Protein AF-A0A4U6TZE3-F1 (afdb_monomer)

InterPro domains:
  IPR005135 Endonuclease/exonuclease/phosphatase [PF03372] (10-87)
  IPR036691 Endonuclease/exonuclease/phosphatase superfamily [G3DSA:3.60.10.10] (1-141)
  IPR036691 Endonuclease/exonuclease/phosphatase superfamily [SSF56219] (8-84)

Foldseek 3Di:
DPFPKAKEKAFEQLEPPDLVSLQVQQVVLVVSVGQKYKYKQHQAQDDDLVSCCSRNNDQFDEKDKAGDDDPHMIIIMTGGPDQWYWAWDDDDPFKTKTFIDGDDDPDDDDDDDDDDDDDDDFDDDPGMTIDMDTPPPPDPDRIDIDGPCPPVPDDD

Mean predicted aligned error: 11.98 Å

Structure (mmCIF, N/CA/C/O backbone):
data_AF-A0A4U6TZE3-F1
#
_entry.id   AF-A0A4U6TZE3-F1
#
loop_
_atom_site.group_PDB
_atom_site.id
_atom_site.type_symbol
_atom_site.label_atom_id
_atom_site.label_alt_id
_atom_site.label_comp_id
_atom_site.label_asym_id
_atom_site.label_entity_id
_atom_site.label_seq_id
_atom_site.pdbx_PDB_ins_code
_atom_site.Cartn_x
_atom_site.Cartn_y
_atom_site.Cartn_z
_atom_site.occupancy
_atom_site.B_iso_or_equiv
_atom_site.auth_seq_id
_atom_site.auth_comp_id
_atom_site.auth_asym_id
_atom_site.auth_atom_id
_atom_site.pdbx_PDB_model_num
ATOM 1 N N . MET A 1 1 ? -13.923 -5.628 27.181 1.00 39.31 1 MET A N 1
ATOM 2 C CA . MET A 1 1 ? -13.102 -4.796 26.279 1.00 39.31 1 MET A CA 1
ATOM 3 C C . MET A 1 1 ? -13.012 -5.527 24.955 1.00 39.31 1 MET A C 1
ATOM 5 O O . MET A 1 1 ? -12.665 -6.702 24.981 1.00 39.31 1 MET A O 1
ATOM 9 N N . ASP A 1 2 ? -13.351 -4.891 23.835 1.00 44.25 2 ASP A N 1
ATOM 10 C CA . ASP A 1 2 ? -13.139 -5.516 22.529 1.00 44.25 2 ASP A CA 1
ATOM 11 C C . ASP A 1 2 ? -11.635 -5.599 22.273 1.00 44.25 2 ASP A C 1
ATOM 13 O O . ASP A 1 2 ? -10.946 -4.586 22.140 1.00 44.25 2 ASP A O 1
ATOM 17 N N . GLN A 1 3 ? -11.111 -6.822 22.270 1.00 52.03 3 GLN A N 1
ATOM 18 C CA . GLN A 1 3 ? -9.744 -7.115 21.869 1.00 52.03 3 GLN A CA 1
ATOM 19 C C . GLN A 1 3 ? -9.555 -6.594 20.438 1.00 52.03 3 GLN A C 1
ATOM 21 O O . GLN A 1 3 ? -10.005 -7.231 19.484 1.00 52.03 3 GLN A O 1
ATOM 26 N N . GLN A 1 4 ? -8.895 -5.443 20.270 1.00 61.38 4 GLN A N 1
ATOM 27 C CA . GLN A 1 4 ? -8.516 -4.987 18.937 1.00 61.38 4 GLN A CA 1
ATOM 28 C C . GLN A 1 4 ? -7.469 -5.937 18.386 1.00 61.38 4 GLN A C 1
ATOM 30 O O . GLN A 1 4 ? -6.310 -5.966 18.801 1.00 61.38 4 GLN A O 1
ATOM 35 N N . ASN A 1 5 ? -7.935 -6.762 17.467 1.00 77.25 5 ASN A N 1
ATOM 36 C CA . ASN A 1 5 ? -7.121 -7.712 16.775 1.00 77.25 5 ASN A CA 1
ATOM 37 C C . ASN A 1 5 ? -6.741 -7.145 15.406 1.00 77.25 5 ASN A C 1
ATOM 39 O O . ASN A 1 5 ? -7.624 -6.850 14.599 1.00 77.25 5 ASN A O 1
ATOM 43 N N . TYR A 1 6 ? -5.444 -7.101 15.111 1.00 84.88 6 TYR A N 1
ATOM 44 C CA . TYR A 1 6 ? -4.976 -6.741 13.778 1.00 84.88 6 TYR A CA 1
ATOM 45 C C . TYR A 1 6 ? -4.995 -7.950 12.852 1.00 84.88 6 TYR A C 1
ATOM 47 O O . TYR A 1 6 ? -4.405 -8.988 13.159 1.00 84.88 6 TYR A O 1
ATOM 55 N N . ASP A 1 7 ? -5.655 -7.788 11.709 1.00 90.12 7 ASP A N 1
ATOM 56 C CA . ASP A 1 7 ? -5.618 -8.729 10.600 1.00 90.12 7 ASP A CA 1
ATOM 57 C C . ASP A 1 7 ? -4.612 -8.203 9.572 1.00 90.12 7 ASP A C 1
ATOM 59 O O . ASP A 1 7 ? -4.839 -7.198 8.889 1.00 90.12 7 ASP A O 1
ATOM 63 N N . ILE A 1 8 ? -3.457 -8.864 9.516 1.00 91.00 8 ILE A N 1
ATOM 64 C CA . ILE A 1 8 ? -2.318 -8.438 8.707 1.00 91.00 8 ILE A CA 1
ATOM 65 C C . ILE A 1 8 ? -2.291 -9.252 7.426 1.00 91.00 8 ILE A C 1
ATOM 67 O O . ILE A 1 8 ? -2.246 -10.481 7.465 1.00 91.00 8 ILE A O 1
ATOM 71 N N . LEU A 1 9 ? -2.271 -8.554 6.296 1.00 93.69 9 LEU A N 1
ATOM 72 C CA . LEU A 1 9 ? -2.102 -9.130 4.971 1.00 93.69 9 LEU A CA 1
ATOM 73 C C . LEU A 1 9 ? -0.681 -8.867 4.475 1.00 93.69 9 LEU A C 1
ATOM 75 O O . LEU A 1 9 ? -0.324 -7.719 4.222 1.00 93.69 9 LEU A O 1
ATOM 79 N N . VAL A 1 10 ? 0.111 -9.922 4.277 1.00 92.44 10 VAL A N 1
ATOM 80 C CA . VAL A 1 10 ? 1.426 -9.826 3.628 1.00 92.44 10 VAL A CA 1
ATOM 81 C C . VAL A 1 10 ? 1.366 -10.477 2.252 1.00 92.44 10 VAL A C 1
ATOM 83 O O . VAL A 1 10 ? 1.037 -11.658 2.136 1.00 92.44 10 VAL A O 1
ATOM 86 N N . TRP A 1 11 ? 1.710 -9.715 1.212 1.00 90.81 11 TRP A N 1
ATOM 87 C CA . TRP A 1 11 ? 1.628 -10.163 -0.176 1.00 90.81 11 TRP A CA 1
ATOM 88 C C . TRP A 1 11 ? 2.849 -9.721 -0.996 1.00 90.81 11 TRP A C 1
ATOM 90 O O . TRP A 1 11 ? 3.181 -8.541 -1.060 1.00 90.81 11 TRP A O 1
ATOM 100 N N . ASN A 1 12 ? 3.473 -10.639 -1.741 1.00 91.06 12 ASN A N 1
ATOM 101 C CA . ASN A 1 12 ? 4.437 -10.292 -2.798 1.00 91.06 12 ASN A CA 1
ATOM 102 C C . ASN A 1 12 ? 3.784 -10.270 -4.196 1.00 91.06 12 ASN A C 1
ATOM 104 O O . ASN A 1 12 ? 3.401 -11.305 -4.737 1.00 91.06 12 ASN A O 1
ATOM 108 N N . THR A 1 13 ? 3.576 -9.074 -4.756 1.00 83.75 13 THR A N 1
ATOM 109 C CA . THR A 1 13 ? 2.724 -8.882 -5.953 1.00 83.75 13 THR A CA 1
ATOM 110 C C . THR A 1 13 ? 3.466 -9.091 -7.271 1.00 83.75 13 THR A C 1
ATOM 112 O O . THR A 1 13 ? 2.830 -9.197 -8.321 1.00 83.75 13 THR A O 1
ATOM 115 N N . ARG A 1 14 ? 4.807 -9.144 -7.237 1.00 79.62 14 ARG A N 1
ATOM 116 C CA . ARG A 1 14 ? 5.687 -9.238 -8.417 1.00 79.62 14 ARG A CA 1
ATOM 117 C C . ARG A 1 14 ? 5.212 -8.346 -9.583 1.00 79.62 14 ARG A C 1
ATOM 119 O O . ARG A 1 14 ? 5.017 -8.842 -10.698 1.00 79.62 14 ARG A O 1
ATOM 126 N N . ARG A 1 15 ? 5.083 -7.030 -9.327 1.00 79.50 15 ARG A N 1
ATOM 127 C CA . ARG A 1 15 ? 4.594 -5.902 -10.173 1.00 79.50 15 ARG A CA 1
ATOM 128 C C . ARG A 1 15 ? 3.129 -5.503 -9.932 1.00 79.50 15 ARG A C 1
ATOM 130 O O . ARG A 1 15 ? 2.218 -6.229 -10.319 1.00 79.50 15 ARG A O 1
ATOM 137 N N . LEU A 1 16 ? 2.921 -4.273 -9.455 1.00 84.94 16 LEU A N 1
ATOM 138 C CA . LEU A 1 16 ? 1.623 -3.597 -9.274 1.00 84.94 16 LEU A CA 1
ATOM 139 C C . LEU A 1 16 ? 1.312 -2.528 -10.338 1.00 84.94 16 LEU A C 1
ATOM 141 O O . LEU A 1 16 ? 0.333 -1.796 -10.219 1.00 84.94 16 LEU A O 1
ATOM 145 N N . ASN A 1 17 ? 2.132 -2.414 -11.387 1.00 83.44 17 ASN A N 1
ATOM 146 C CA . ASN A 1 17 ? 1.959 -1.354 -12.386 1.00 83.44 17 ASN A CA 1
ATOM 147 C C . ASN A 1 17 ? 0.734 -1.563 -13.306 1.00 83.44 17 ASN A C 1
ATOM 149 O O . ASN A 1 17 ? 0.251 -0.621 -13.925 1.00 83.44 17 ASN A O 1
ATOM 153 N N . ALA A 1 18 ? 0.213 -2.790 -13.397 1.00 85.44 18 ALA A N 1
ATOM 154 C CA . ALA A 1 18 ? -0.964 -3.101 -14.206 1.00 85.44 18 ALA A CA 1
ATOM 155 C C . ALA A 1 18 ? -2.259 -2.879 -13.413 1.00 85.44 18 ALA A C 1
ATOM 157 O O . ALA A 1 18 ? -2.406 -3.416 -12.314 1.00 85.44 18 ALA A O 1
ATOM 158 N N . ARG A 1 19 ? -3.224 -2.160 -14.004 1.00 87.25 19 ARG A N 1
ATOM 159 C CA . ARG A 1 19 ? -4.513 -1.839 -13.369 1.00 87.25 19 ARG A CA 1
ATOM 160 C C . ARG A 1 19 ? -5.254 -3.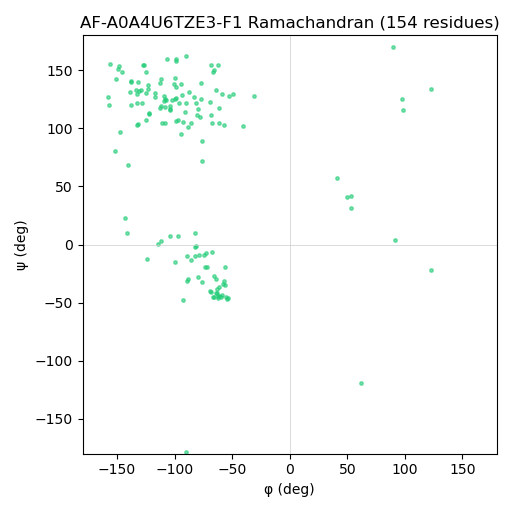075 -12.850 1.00 87.25 19 ARG A C 1
ATOM 162 O O . ARG A 1 19 ? -5.634 -3.097 -11.689 1.00 87.25 19 ARG A O 1
ATOM 169 N N . CYS A 1 20 ? -5.333 -4.141 -13.646 1.00 88.19 20 CYS A N 1
ATOM 170 C CA . CYS A 1 20 ? -5.989 -5.390 -13.246 1.00 88.19 20 CYS A CA 1
ATOM 171 C C . CYS A 1 20 ? -5.405 -6.014 -11.965 1.00 88.19 20 CYS A C 1
ATOM 173 O O . CYS A 1 20 ? -6.126 -6.633 -11.189 1.00 88.19 20 CYS A O 1
ATOM 175 N N . ARG A 1 21 ? -4.101 -5.835 -11.710 1.00 87.50 21 ARG A N 1
ATOM 176 C CA . ARG A 1 21 ? -3.452 -6.318 -10.483 1.00 87.50 21 ARG A CA 1
ATOM 177 C C . ARG A 1 21 ? -3.769 -5.436 -9.285 1.00 87.50 21 ARG A C 1
ATOM 179 O O . ARG A 1 21 ? -3.857 -5.948 -8.177 1.00 87.50 21 ARG A O 1
ATOM 186 N N . ARG A 1 22 ? -3.944 -4.132 -9.510 1.00 92.00 22 ARG A N 1
ATOM 187 C CA . ARG A 1 22 ? -4.409 -3.190 -8.485 1.00 92.00 22 ARG A CA 1
ATOM 188 C C . ARG A 1 22 ? -5.840 -3.508 -8.071 1.00 92.00 22 ARG A C 1
ATOM 190 O O . ARG A 1 22 ? -6.098 -3.616 -6.880 1.00 92.00 22 ARG A O 1
ATOM 197 N N . ASP A 1 23 ? -6.715 -3.763 -9.043 1.00 90.94 23 ASP A N 1
ATOM 198 C CA . ASP A 1 23 ? -8.105 -4.148 -8.785 1.00 90.94 23 ASP A CA 1
ATOM 199 C C . ASP A 1 23 ? -8.177 -5.485 -8.023 1.00 90.94 23 ASP A C 1
ATOM 201 O O . ASP A 1 23 ? -8.883 -5.589 -7.022 1.00 90.94 23 ASP A O 1
ATOM 205 N N . ASN A 1 24 ? -7.381 -6.484 -8.428 1.00 90.44 24 ASN A N 1
ATOM 206 C CA . ASN A 1 24 ? -7.307 -7.767 -7.724 1.00 90.44 24 ASN A CA 1
ATOM 207 C C . ASN A 1 24 ? -6.767 -7.625 -6.292 1.00 90.44 24 ASN A C 1
ATOM 209 O O . ASN A 1 24 ? -7.302 -8.239 -5.372 1.00 90.44 24 ASN A O 1
ATOM 213 N N . LEU A 1 25 ? -5.737 -6.796 -6.085 1.00 91.06 25 LEU A N 1
ATOM 214 C CA . LEU A 1 25 ? -5.220 -6.526 -4.746 1.00 91.06 25 LEU A CA 1
ATOM 215 C C . LEU A 1 25 ? -6.287 -5.861 -3.867 1.00 91.06 25 LEU A C 1
ATOM 217 O O . LEU A 1 25 ? -6.503 -6.306 -2.742 1.00 91.06 25 LEU A O 1
ATOM 221 N N . CYS A 1 26 ? -6.978 -4.848 -4.390 1.00 93.25 26 CYS A N 1
ATOM 222 C CA . CYS A 1 26 ? -8.055 -4.157 -3.686 1.00 93.25 26 CYS A CA 1
ATOM 223 C C . CYS A 1 26 ? -9.176 -5.131 -3.299 1.00 93.25 26 CYS A C 1
ATOM 225 O O . CYS A 1 26 ? -9.647 -5.141 -2.160 1.00 93.25 26 CYS A O 1
ATOM 227 N N . GLU A 1 27 ? -9.563 -6.020 -4.214 1.00 93.06 27 GLU A N 1
ATOM 228 C CA . GLU A 1 27 ? -10.547 -7.062 -3.945 1.00 93.06 27 GLU A CA 1
ATOM 229 C C . GLU A 1 27 ? -10.103 -8.003 -2.816 1.00 93.06 27 GLU A C 1
ATOM 231 O O . GLU A 1 27 ? -10.894 -8.282 -1.913 1.00 93.06 27 GLU A O 1
ATOM 236 N N . VAL A 1 28 ? -8.849 -8.466 -2.809 1.00 91.62 28 VAL A N 1
ATOM 237 C CA . VAL A 1 28 ? -8.378 -9.359 -1.740 1.00 91.62 28 VAL A CA 1
ATOM 238 C C . VAL A 1 28 ? -8.257 -8.637 -0.401 1.00 91.62 28 VAL A C 1
ATOM 240 O O . VAL A 1 28 ? -8.676 -9.189 0.613 1.00 91.62 28 VAL A O 1
ATOM 243 N N . VAL A 1 29 ? -7.769 -7.396 -0.378 1.00 92.12 29 VAL A N 1
ATOM 244 C CA . VAL A 1 29 ? -7.718 -6.572 0.843 1.00 92.12 29 VAL A CA 1
ATOM 245 C C . VAL A 1 29 ? -9.110 -6.446 1.469 1.00 92.12 29 VAL A C 1
ATOM 247 O O . VAL A 1 29 ? -9.263 -6.661 2.674 1.00 92.12 29 VAL A O 1
ATOM 250 N N . ASN A 1 30 ? -10.127 -6.178 0.644 1.00 91.50 30 ASN A N 1
ATOM 251 C CA . ASN A 1 30 ? -11.517 -6.084 1.083 1.00 91.50 30 ASN A CA 1
ATOM 252 C C . ASN A 1 30 ? -12.067 -7.434 1.566 1.00 91.50 30 ASN A C 1
ATOM 254 O O . ASN A 1 30 ? -12.675 -7.499 2.632 1.00 91.50 30 ASN A O 1
ATOM 258 N N . ARG A 1 31 ? -11.820 -8.524 0.828 1.00 91.06 31 ARG A N 1
ATOM 259 C CA . ARG A 1 31 ? -12.269 -9.877 1.204 1.00 91.06 31 ARG A CA 1
ATOM 260 C C . ARG A 1 31 ? -11.634 -10.370 2.507 1.00 91.06 31 A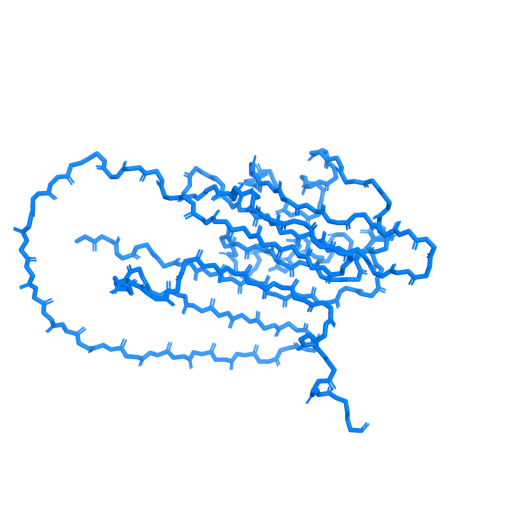RG A C 1
ATOM 262 O O . ARG A 1 31 ? -12.307 -11.023 3.298 1.00 91.06 31 ARG A O 1
ATOM 269 N N . CYS A 1 32 ? -10.360 -10.059 2.739 1.00 88.56 32 CYS A N 1
ATOM 270 C CA . CYS A 1 32 ? -9.634 -10.427 3.955 1.00 88.56 32 CYS A CA 1
ATOM 271 C C . CYS A 1 32 ? -9.945 -9.516 5.151 1.00 88.56 32 CYS A C 1
ATOM 273 O O . CYS A 1 32 ? -9.504 -9.830 6.256 1.00 88.56 32 CYS A O 1
ATOM 275 N N . ASN A 1 33 ? -10.661 -8.402 4.941 1.00 90.00 33 ASN A N 1
ATOM 276 C CA . ASN A 1 33 ? -10.891 -7.355 5.938 1.00 90.00 33 ASN A CA 1
ATOM 277 C C . ASN A 1 33 ? -9.587 -6.891 6.624 1.00 90.00 33 ASN A C 1
ATOM 279 O O . ASN A 1 33 ? -9.535 -6.694 7.839 1.00 90.00 33 ASN A O 1
ATOM 283 N N . ALA A 1 34 ? -8.509 -6.752 5.846 1.00 91.19 34 ALA A N 1
ATOM 284 C CA . ALA A 1 34 ? -7.190 -6.458 6.395 1.00 91.19 34 ALA A CA 1
ATOM 285 C C . ALA A 1 34 ? -7.164 -5.081 7.085 1.00 91.19 34 ALA A C 1
ATOM 287 O O . ALA A 1 34 ? -7.634 -4.075 6.547 1.00 91.19 34 ALA A O 1
ATOM 288 N N . THR A 1 35 ? -6.598 -5.025 8.290 1.00 92.94 35 THR A N 1
ATOM 289 C CA . THR A 1 35 ? -6.347 -3.774 9.027 1.00 92.94 35 THR A CA 1
ATOM 290 C C . THR A 1 35 ? -4.977 -3.205 8.683 1.00 92.94 35 THR A C 1
ATOM 292 O O . THR A 1 35 ? -4.786 -1.993 8.693 1.00 92.94 35 THR A O 1
ATOM 295 N N . ILE A 1 36 ? -4.019 -4.081 8.378 1.00 93.50 36 ILE A N 1
ATOM 296 C CA . ILE A 1 36 ? -2.646 -3.725 8.024 1.00 93.50 36 ILE A CA 1
ATOM 297 C C . ILE A 1 36 ? -2.279 -4.506 6.770 1.00 93.50 36 ILE A C 1
ATOM 299 O O . ILE A 1 36 ? -2.472 -5.719 6.710 1.00 93.50 36 ILE A O 1
ATOM 303 N N . VAL A 1 37 ? -1.758 -3.814 5.763 1.00 95.38 37 VAL A N 1
ATOM 304 C CA . VAL A 1 37 ? -1.391 -4.414 4.481 1.00 95.38 37 VAL A CA 1
ATOM 305 C C . VAL A 1 37 ? 0.072 -4.147 4.184 1.00 95.38 37 VAL A C 1
ATOM 307 O O . VAL A 1 37 ? 0.553 -3.025 4.299 1.00 95.38 37 VAL A O 1
ATOM 310 N N . CYS A 1 38 ? 0.761 -5.196 3.761 1.00 95.12 38 CYS A N 1
ATOM 311 C CA . CYS A 1 38 ? 2.195 -5.251 3.573 1.00 95.12 38 CYS A CA 1
ATOM 312 C C . CYS A 1 38 ? 2.490 -5.846 2.198 1.00 95.12 38 CYS A C 1
ATOM 314 O O . CYS A 1 38 ? 2.381 -7.055 2.000 1.00 95.12 38 CYS A O 1
ATOM 316 N N . ILE A 1 39 ? 2.861 -5.004 1.238 1.00 94.06 39 ILE A N 1
ATOM 317 C CA . ILE A 1 39 ? 3.104 -5.410 -0.142 1.00 94.06 39 ILE A CA 1
ATOM 318 C C . ILE A 1 39 ? 4.585 -5.348 -0.490 1.00 94.06 39 ILE A C 1
ATOM 320 O O . ILE A 1 39 ? 5.226 -4.308 -0.355 1.00 94.06 39 ILE A O 1
ATOM 324 N N . GLN A 1 40 ? 5.108 -6.450 -1.017 1.00 91.56 40 GLN A N 1
ATOM 325 C CA . GLN A 1 40 ? 6.454 -6.539 -1.574 1.00 91.56 40 GLN A CA 1
ATOM 326 C C . GLN A 1 40 ? 6.447 -6.610 -3.103 1.00 91.56 40 GLN A C 1
ATOM 328 O O . GLN A 1 40 ? 5.449 -6.991 -3.727 1.00 91.56 40 GLN A O 1
ATOM 333 N N . GLU A 1 41 ? 7.599 -6.277 -3.694 1.00 89.75 41 GLU A N 1
ATOM 334 C CA . GLU A 1 41 ? 7.833 -6.255 -5.142 1.00 89.75 41 GLU A CA 1
ATOM 335 C C . GLU A 1 41 ? 6.793 -5.407 -5.888 1.00 89.75 41 GLU A C 1
ATOM 337 O O . GLU A 1 41 ? 6.318 -5.778 -6.966 1.00 89.75 41 GLU A O 1
ATOM 342 N N . THR A 1 42 ? 6.446 -4.242 -5.324 1.00 91.31 42 THR A N 1
ATOM 343 C CA . THR A 1 42 ? 5.449 -3.336 -5.921 1.00 91.31 42 THR A CA 1
ATOM 344 C C . THR A 1 42 ? 5.848 -2.915 -7.339 1.00 91.31 42 THR A C 1
ATOM 346 O O . THR A 1 42 ? 4.990 -2.769 -8.209 1.00 91.31 42 THR A O 1
ATOM 349 N N . LYS A 1 43 ? 7.157 -2.767 -7.601 1.00 88.81 43 LYS A N 1
ATOM 350 C CA . LYS A 1 43 ? 7.721 -2.204 -8.844 1.00 88.81 43 LYS A CA 1
ATOM 351 C C . LYS A 1 43 ? 7.132 -0.824 -9.176 1.00 88.81 43 LYS A C 1
ATOM 353 O O . LYS A 1 43 ? 6.989 -0.468 -10.340 1.00 88.81 43 LYS A O 1
ATOM 358 N N . LEU A 1 44 ? 6.776 -0.070 -8.135 1.00 90.62 44 LEU A N 1
ATOM 359 C CA . LEU A 1 44 ? 6.294 1.304 -8.217 1.00 90.62 44 LEU A CA 1
ATOM 360 C C . LEU A 1 44 ? 7.396 2.237 -7.710 1.00 90.62 44 LEU A C 1
ATOM 362 O O . LEU A 1 44 ? 7.886 2.068 -6.592 1.00 90.62 44 LEU A O 1
ATOM 366 N N . SER A 1 45 ? 7.799 3.203 -8.534 1.00 92.06 45 SER A N 1
ATOM 367 C CA . SER A 1 45 ? 8.796 4.221 -8.171 1.00 92.06 45 SER A CA 1
ATOM 368 C C . SER A 1 45 ? 8.200 5.345 -7.324 1.00 92.06 45 SER A C 1
ATOM 370 O O . SER A 1 45 ? 8.900 5.940 -6.510 1.00 92.06 45 SER A O 1
ATOM 372 N N . VAL A 1 46 ? 6.903 5.615 -7.481 1.00 92.38 46 VAL A N 1
ATOM 373 C CA . VAL A 1 46 ? 6.164 6.631 -6.728 1.00 92.38 46 VAL A CA 1
ATOM 374 C C . VAL A 1 46 ? 4.852 6.025 -6.250 1.00 92.38 46 VAL A C 1
ATOM 376 O O . VAL A 1 46 ? 4.138 5.388 -7.026 1.00 92.38 46 VAL A O 1
ATOM 379 N N . ILE A 1 47 ? 4.533 6.228 -4.972 1.00 94.44 47 ILE A N 1
ATOM 380 C CA . ILE A 1 47 ? 3.257 5.828 -4.378 1.00 94.44 47 ILE A CA 1
ATOM 381 C C . ILE A 1 47 ? 2.595 7.076 -3.801 1.00 94.44 47 ILE A C 1
ATOM 383 O O . ILE A 1 47 ? 3.099 7.675 -2.852 1.00 94.44 47 ILE A O 1
ATOM 387 N N . SER A 1 48 ? 1.481 7.482 -4.409 1.00 94.94 48 SER A N 1
ATOM 388 C CA . SER A 1 48 ? 0.674 8.624 -3.975 1.00 94.94 48 SER A CA 1
ATOM 389 C C . SER A 1 48 ? -0.530 8.165 -3.144 1.00 94.94 48 SER A C 1
ATOM 391 O O . SER A 1 48 ? -0.969 7.023 -3.296 1.00 94.94 48 SER A O 1
ATOM 393 N N . PRO A 1 49 ? -1.138 9.043 -2.326 1.00 94.56 49 PRO A N 1
ATOM 394 C CA . PRO A 1 49 ? -2.381 8.723 -1.620 1.00 94.56 49 PRO A CA 1
ATOM 395 C C . PRO A 1 49 ? -3.522 8.298 -2.559 1.00 94.56 49 PRO A C 1
ATOM 397 O O . PRO A 1 49 ? -4.294 7.402 -2.236 1.00 94.56 49 PRO A O 1
ATOM 400 N N . PHE A 1 50 ? -3.598 8.887 -3.759 1.00 94.69 50 PHE A N 1
ATOM 401 C CA . PHE A 1 50 ? -4.556 8.462 -4.783 1.00 94.69 50 PHE A CA 1
ATOM 402 C C . PHE A 1 50 ? -4.322 7.008 -5.206 1.00 94.69 50 PHE A C 1
ATOM 404 O O . PHE A 1 50 ? -5.267 6.228 -5.284 1.00 94.69 50 PHE A O 1
ATOM 411 N N . LEU A 1 51 ? -3.057 6.630 -5.423 1.00 94.25 51 LEU A N 1
ATOM 412 C CA . LEU A 1 51 ? -2.713 5.256 -5.757 1.00 94.25 51 LEU A CA 1
ATOM 413 C C . LEU A 1 51 ? -3.051 4.310 -4.603 1.00 94.25 51 LEU A C 1
ATOM 415 O O . LEU A 1 51 ? -3.615 3.258 -4.865 1.00 94.25 51 LEU A O 1
ATOM 419 N N . ILE A 1 52 ? -2.784 4.692 -3.346 1.00 95.81 52 ILE A N 1
ATOM 420 C CA . ILE A 1 52 ? -3.192 3.916 -2.160 1.00 95.81 52 ILE A CA 1
ATOM 421 C C . ILE A 1 52 ? -4.700 3.647 -2.168 1.00 95.81 52 ILE A C 1
ATOM 423 O O . ILE A 1 52 ? -5.111 2.499 -2.008 1.00 95.81 52 ILE A O 1
ATOM 427 N N . ASN A 1 53 ? -5.513 4.671 -2.427 1.00 94.31 53 ASN A N 1
ATOM 428 C CA . ASN A 1 53 ? -6.962 4.509 -2.524 1.00 94.31 53 ASN A CA 1
ATOM 429 C C . ASN A 1 53 ? -7.363 3.556 -3.660 1.00 94.31 53 ASN A C 1
ATOM 431 O O . ASN A 1 53 ? -8.304 2.784 -3.500 1.00 94.31 53 ASN A O 1
ATOM 435 N N . GLU A 1 54 ? -6.645 3.578 -4.786 1.00 92.56 54 GLU A N 1
ATOM 436 C CA . GLU A 1 54 ? -6.871 2.663 -5.910 1.00 92.56 54 GLU A CA 1
ATOM 437 C C . GLU A 1 54 ? -6.499 1.208 -5.569 1.00 92.56 54 GLU A C 1
ATOM 439 O O . GLU A 1 54 ? -7.225 0.293 -5.949 1.00 92.56 54 GLU A O 1
ATOM 444 N N . ILE A 1 55 ? -5.386 0.975 -4.858 1.00 94.19 55 ILE A N 1
ATOM 445 C CA . ILE A 1 55 ? -4.881 -0.383 -4.577 1.00 94.19 55 ILE A CA 1
ATOM 446 C C . ILE A 1 55 ? -5.449 -1.030 -3.313 1.00 94.19 55 ILE A C 1
ATOM 448 O O . ILE A 1 55 ? -5.512 -2.255 -3.259 1.00 94.19 55 ILE A O 1
ATOM 452 N N . LEU A 1 56 ? -5.815 -0.248 -2.295 1.00 94.81 56 LEU A N 1
ATOM 453 C CA . LEU A 1 56 ? -6.236 -0.753 -0.980 1.00 94.81 56 LEU A CA 1
ATOM 454 C C . LEU A 1 56 ? -7.630 -0.266 -0.556 1.00 94.81 56 LEU A C 1
ATOM 456 O O . LEU A 1 56 ? -8.193 -0.786 0.406 1.00 94.81 56 LEU A O 1
ATOM 460 N N . GLY A 1 57 ? -8.190 0.729 -1.247 1.00 92.75 57 GLY A N 1
ATOM 461 C CA . GLY A 1 57 ? -9.428 1.399 -0.857 1.00 92.75 57 GLY A CA 1
ATOM 462 C C . GLY A 1 57 ? -9.208 2.608 0.058 1.00 92.75 57 GLY A C 1
ATOM 463 O O . GLY A 1 57 ? -8.125 2.852 0.586 1.00 92.75 57 GLY A O 1
ATOM 464 N N . THR A 1 58 ? -10.276 3.378 0.270 1.00 93.25 58 THR A N 1
ATOM 465 C CA . THR A 1 58 ? -10.241 4.701 0.926 1.00 93.25 58 THR A CA 1
ATOM 466 C C . THR A 1 58 ? -10.039 4.672 2.440 1.00 93.25 58 THR A C 1
ATOM 468 O O . THR A 1 58 ? -9.850 5.715 3.060 1.00 93.25 58 THR A O 1
ATOM 471 N N . ARG A 1 59 ? -10.091 3.489 3.063 1.00 93.44 59 ARG A N 1
ATOM 472 C CA . ARG A 1 59 ? -9.960 3.337 4.522 1.00 93.44 59 ARG A CA 1
ATOM 473 C C . ARG A 1 59 ? -8.501 3.339 4.992 1.00 93.44 59 ARG A C 1
ATOM 475 O O . ARG A 1 59 ? -8.258 3.399 6.194 1.00 93.44 59 ARG A O 1
ATOM 482 N N . PHE A 1 60 ? -7.531 3.263 4.080 1.00 94.69 60 PHE A N 1
ATOM 483 C CA . PHE A 1 60 ? -6.105 3.285 4.406 1.00 94.69 60 PHE A CA 1
ATOM 484 C C . PHE A 1 60 ? -5.589 4.721 4.446 1.00 94.69 60 PHE A C 1
ATOM 486 O O . PHE A 1 60 ? -5.337 5.337 3.415 1.00 94.69 60 PHE A O 1
ATOM 493 N N . SER A 1 61 ? -5.444 5.257 5.657 1.00 92.81 61 SER A N 1
ATOM 494 C CA . SER A 1 61 ? -5.132 6.672 5.889 1.00 92.81 61 SER A CA 1
ATOM 495 C C . SER A 1 61 ? -3.660 6.945 6.193 1.00 92.81 61 SER A C 1
ATOM 497 O O . SER A 1 61 ? -3.236 8.095 6.146 1.00 92.81 61 SER A O 1
ATOM 499 N N . SER A 1 62 ? -2.868 5.919 6.515 1.00 94.88 62 SER A N 1
ATOM 500 C CA . SER A 1 62 ? -1.438 6.063 6.810 1.00 94.88 62 SER A CA 1
ATOM 501 C C . SER A 1 62 ? -0.639 4.947 6.155 1.00 94.88 62 SER A C 1
ATOM 503 O O . SER A 1 62 ? -1.088 3.801 6.087 1.00 94.88 62 SER A O 1
ATOM 505 N N . PHE A 1 63 ? 0.534 5.287 5.626 1.00 96.19 63 PHE A N 1
ATOM 506 C CA . PHE A 1 63 ? 1.368 4.347 4.893 1.00 96.19 63 PHE A CA 1
ATOM 507 C C . PHE A 1 63 ? 2.841 4.759 4.902 1.00 96.19 63 PHE A C 1
ATOM 509 O O . PHE A 1 63 ? 3.192 5.929 5.029 1.00 96.19 63 PHE A O 1
ATOM 516 N N . ALA A 1 64 ? 3.701 3.766 4.721 1.00 96.00 64 ALA A N 1
ATOM 517 C CA . ALA A 1 64 ? 5.143 3.872 4.611 1.00 96.00 64 ALA A CA 1
ATOM 518 C C . ALA A 1 64 ? 5.591 3.059 3.393 1.00 96.00 64 ALA A C 1
ATOM 520 O O . ALA A 1 64 ? 5.073 1.969 3.152 1.00 96.00 64 ALA A O 1
ATOM 521 N N . TYR A 1 65 ? 6.545 3.561 2.606 1.00 95.81 65 TYR A N 1
ATOM 522 C CA . TYR A 1 65 ? 7.009 2.818 1.436 1.00 95.81 65 TYR A CA 1
ATOM 523 C C . TYR A 1 65 ? 8.484 3.043 1.088 1.00 95.81 65 TYR A C 1
ATOM 525 O O . TYR A 1 65 ? 9.084 4.089 1.358 1.00 95.81 65 TYR A O 1
ATOM 533 N N . LEU A 1 66 ? 9.053 2.029 0.442 1.00 94.94 66 LEU A N 1
ATOM 534 C CA . LEU A 1 66 ? 10.343 2.048 -0.229 1.00 94.94 66 LEU A CA 1
ATOM 535 C C . LEU A 1 66 ? 10.082 2.007 -1.745 1.00 94.94 66 LEU A C 1
ATOM 537 O O . LEU A 1 66 ? 9.477 1.039 -2.218 1.00 94.94 66 LEU A O 1
ATOM 541 N N . PRO A 1 67 ? 10.486 3.037 -2.511 1.00 93.12 67 PRO A N 1
ATOM 542 C CA . PRO A 1 67 ? 10.292 3.051 -3.955 1.00 93.12 67 PRO A CA 1
ATOM 543 C C . PRO A 1 67 ? 11.125 1.962 -4.634 1.00 93.12 67 PRO A C 1
ATOM 545 O O . PRO A 1 67 ? 12.214 1.612 -4.180 1.00 93.12 67 PRO A O 1
ATOM 548 N N . SER A 1 68 ? 10.629 1.460 -5.759 1.00 91.25 68 SER A N 1
ATOM 549 C CA . SER A 1 68 ? 11.409 0.604 -6.653 1.00 91.25 68 SER A CA 1
ATOM 550 C C . SER A 1 68 ? 12.377 1.462 -7.474 1.00 91.25 68 SER A C 1
ATOM 552 O O . SER A 1 68 ? 11.951 2.414 -8.131 1.00 91.25 68 SER A O 1
ATOM 554 N N . ILE A 1 69 ? 13.672 1.132 -7.432 1.00 86.00 69 ILE A N 1
ATOM 555 C CA . ILE A 1 69 ? 14.739 1.832 -8.164 1.00 86.00 69 ILE A CA 1
ATOM 556 C C . ILE A 1 69 ? 15.546 0.799 -8.957 1.00 86.00 69 ILE A C 1
ATOM 558 O O . ILE A 1 69 ? 16.115 -0.139 -8.397 1.00 86.00 69 ILE A O 1
ATOM 562 N N . GLY A 1 70 ? 15.603 0.968 -10.280 1.00 84.75 70 GLY A N 1
ATOM 563 C CA . GLY A 1 70 ? 16.274 0.021 -11.170 1.00 84.75 70 GLY A CA 1
ATOM 564 C C . GLY A 1 70 ? 15.630 -1.366 -11.110 1.00 84.75 70 GLY A C 1
ATOM 565 O O . GLY A 1 70 ? 14.451 -1.529 -11.419 1.00 84.75 70 GLY A O 1
ATOM 566 N N . THR A 1 71 ? 16.404 -2.378 -10.714 1.00 80.00 71 THR A N 1
ATOM 567 C CA . THR A 1 71 ? 15.939 -3.771 -10.618 1.00 80.00 71 THR A CA 1
ATOM 568 C C . THR A 1 71 ? 15.329 -4.122 -9.258 1.00 80.00 71 THR A C 1
ATOM 570 O O . THR A 1 71 ? 14.699 -5.179 -9.142 1.00 80.00 71 THR A O 1
ATOM 573 N N . SER A 1 72 ? 15.448 -3.252 -8.245 1.00 81.81 72 SER A N 1
ATOM 574 C CA . SER A 1 72 ? 14.969 -3.539 -6.891 1.00 81.81 72 SER A CA 1
ATOM 575 C C . SER A 1 72 ? 13.443 -3.651 -6.824 1.00 81.81 72 SER A C 1
ATOM 577 O O . SER A 1 72 ? 12.696 -3.056 -7.608 1.00 81.81 72 SER A O 1
ATOM 579 N N . GLY A 1 73 ? 12.942 -4.486 -5.917 1.00 85.38 73 GLY A N 1
ATOM 580 C CA . GLY A 1 73 ? 11.539 -4.447 -5.513 1.00 85.38 73 GLY A CA 1
ATOM 581 C C . GLY A 1 73 ? 11.231 -3.166 -4.737 1.00 85.38 73 GLY A C 1
ATOM 582 O O . GLY A 1 73 ? 12.118 -2.579 -4.125 1.00 85.38 73 GLY A O 1
ATOM 583 N N . GLY A 1 74 ? 9.971 -2.736 -4.760 1.00 91.94 74 GLY A N 1
ATOM 584 C CA . GLY A 1 74 ? 9.468 -1.738 -3.814 1.00 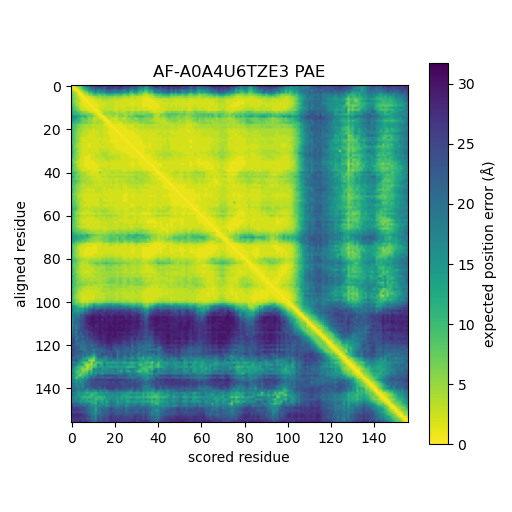91.94 74 GLY A CA 1
ATOM 585 C C . GLY A 1 74 ? 8.717 -2.419 -2.670 1.00 91.94 74 GLY A C 1
ATOM 586 O O . GLY A 1 74 ? 8.237 -3.546 -2.832 1.00 91.94 74 GLY A O 1
ATOM 587 N N . ILE A 1 75 ? 8.606 -1.733 -1.535 1.00 94.69 75 ILE A N 1
ATOM 588 C CA . ILE A 1 75 ? 7.874 -2.193 -0.345 1.00 94.69 75 ILE A CA 1
ATOM 589 C C . ILE A 1 75 ? 6.820 -1.146 -0.005 1.00 94.69 75 ILE A C 1
ATOM 591 O O . ILE A 1 75 ? 7.120 0.042 -0.028 1.00 94.69 75 ILE A O 1
ATOM 595 N N . LEU A 1 76 ? 5.610 -1.576 0.330 1.00 95.75 76 LEU A N 1
ATOM 596 C CA . LEU A 1 76 ? 4.538 -0.732 0.843 1.00 95.75 76 LEU A CA 1
ATOM 597 C C . LEU A 1 76 ? 3.980 -1.353 2.122 1.00 95.75 76 LEU A C 1
ATOM 599 O O . LEU A 1 76 ? 3.669 -2.538 2.141 1.00 95.75 76 LEU A O 1
ATOM 603 N N . ILE A 1 77 ? 3.807 -0.544 3.158 1.00 96.62 77 ILE A N 1
ATOM 604 C CA . ILE A 1 77 ? 3.068 -0.891 4.369 1.00 96.62 77 ILE A CA 1
ATOM 605 C C . ILE A 1 77 ? 1.985 0.169 4.567 1.00 96.62 77 ILE A C 1
ATOM 607 O O . ILE A 1 77 ? 2.287 1.357 4.497 1.00 96.62 77 ILE A O 1
ATOM 611 N N . ALA A 1 78 ? 0.740 -0.235 4.796 1.00 96.56 78 ALA A N 1
ATOM 612 C CA . ALA A 1 78 ? -0.386 0.672 4.994 1.00 96.56 78 ALA A CA 1
ATOM 613 C C . ALA A 1 78 ? -1.288 0.204 6.141 1.00 96.56 78 ALA A C 1
ATOM 615 O O . ALA A 1 78 ? -1.569 -0.989 6.268 1.00 96.56 78 ALA A O 1
ATOM 616 N N . CYS A 1 79 ? -1.767 1.154 6.942 1.00 95.31 79 CYS A N 1
ATOM 617 C CA . CYS A 1 79 ? -2.673 0.922 8.064 1.00 95.31 79 CYS A CA 1
ATOM 618 C C . CYS A 1 79 ? -4.048 1.527 7.778 1.00 95.31 79 CYS A C 1
ATOM 620 O O . CYS A 1 79 ? -4.171 2.638 7.245 1.00 95.31 79 CYS A O 1
ATOM 622 N N . ARG A 1 80 ? -5.088 0.786 8.161 1.00 93.88 80 ARG A N 1
ATOM 623 C CA . ARG A 1 80 ? -6.485 1.187 8.041 1.00 93.88 80 ARG A CA 1
ATOM 624 C C . ARG A 1 80 ? -6.878 2.098 9.206 1.00 93.88 80 ARG A C 1
ATOM 626 O O . ARG A 1 80 ? -6.794 1.700 10.368 1.00 93.88 80 ARG A O 1
ATOM 633 N N . GLY A 1 81 ? -7.338 3.304 8.885 1.00 89.94 81 GLY A N 1
ATOM 634 C CA . GLY A 1 81 ? -7.854 4.271 9.850 1.00 89.94 81 GLY A CA 1
AT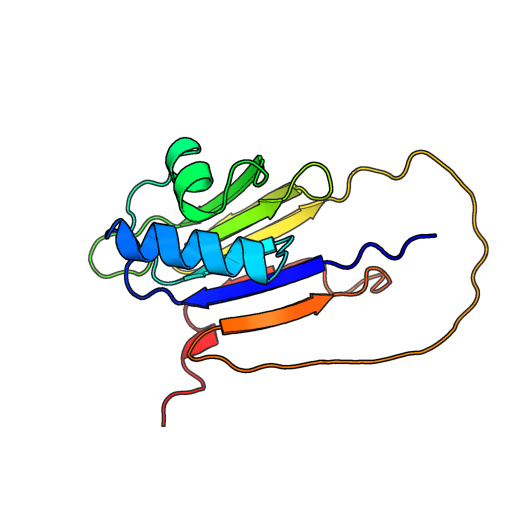OM 635 C C . GLY A 1 81 ? -9.368 4.133 10.081 1.00 89.94 81 GLY A C 1
ATOM 636 O O . GLY A 1 81 ? -10.064 3.514 9.268 1.00 89.94 81 GLY A O 1
ATOM 637 N N . PRO A 1 82 ? -9.903 4.701 11.179 1.00 87.44 82 PRO A N 1
ATOM 638 C CA . PRO A 1 82 ? -9.183 5.370 12.273 1.00 87.44 82 PRO A CA 1
ATOM 639 C C . PRO A 1 82 ? -8.592 4.395 13.312 1.00 87.44 82 PRO A C 1
ATOM 641 O O . PRO A 1 82 ? -7.956 4.832 14.259 1.00 87.44 82 PRO A O 1
ATOM 644 N N . GLU A 1 83 ? -8.802 3.086 13.146 1.00 83.12 83 GLU A N 1
ATOM 645 C CA . GLU A 1 83 ? -8.443 2.034 14.115 1.00 83.12 83 GLU A CA 1
ATOM 646 C C . GLU A 1 83 ? -6.931 1.876 14.339 1.00 83.12 83 GLU A C 1
ATOM 648 O O . GLU A 1 83 ? -6.503 1.435 15.403 1.00 83.12 83 GLU A O 1
ATOM 653 N N . SER A 1 84 ? -6.116 2.217 13.341 1.00 87.94 84 SER A N 1
ATOM 654 C CA . SER A 1 84 ? -4.661 2.125 13.422 1.00 87.94 84 SER A CA 1
ATOM 655 C C . SER A 1 84 ? -3.978 3.182 12.566 1.00 87.94 84 SER A C 1
ATOM 657 O O . SER A 1 84 ? -4.497 3.581 11.518 1.00 87.94 84 SER A O 1
ATOM 659 N N . SER A 1 85 ? -2.785 3.595 12.986 1.00 92.12 85 SER A N 1
ATOM 660 C CA . SER A 1 85 ? -1.862 4.362 12.155 1.00 92.12 85 SER A CA 1
ATOM 661 C C . SER A 1 85 ? -0.498 3.672 12.076 1.00 92.12 85 SER A C 1
ATOM 663 O O . SER A 1 85 ? -0.068 2.975 12.993 1.00 92.12 85 SER A O 1
ATOM 665 N N . CYS A 1 86 ? 0.169 3.840 10.940 1.00 92.00 86 CYS A N 1
ATOM 666 C CA . CYS A 1 86 ? 1.518 3.358 10.683 1.00 92.00 86 CYS A CA 1
ATOM 667 C C . CYS A 1 86 ? 2.483 4.551 10.770 1.00 92.00 86 CYS A C 1
ATOM 669 O O . CYS A 1 86 ? 2.389 5.469 9.952 1.00 92.00 86 CYS A O 1
ATOM 671 N N . VAL A 1 87 ? 3.447 4.514 11.691 1.00 92.31 87 VAL A N 1
ATOM 672 C CA . VAL A 1 87 ? 4.527 5.507 11.813 1.00 92.31 87 VAL A CA 1
ATOM 673 C C . VAL A 1 87 ? 5.842 4.881 11.365 1.00 92.31 87 VAL A C 1
ATOM 675 O O . VAL A 1 87 ? 6.239 3.833 11.865 1.00 92.31 87 VAL A O 1
ATOM 678 N N . MET A 1 88 ? 6.533 5.497 10.405 1.00 91.94 88 MET A N 1
ATOM 679 C CA . MET A 1 88 ? 7.823 4.992 9.924 1.00 91.94 88 MET A CA 1
ATOM 680 C C . MET A 1 88 ? 8.905 5.162 10.997 1.00 91.94 88 MET A C 1
ATOM 682 O O . MET A 1 88 ? 9.179 6.280 11.419 1.00 91.94 88 MET A O 1
ATOM 686 N N . LEU A 1 89 ? 9.544 4.058 11.392 1.00 93.50 89 LEU A N 1
ATOM 687 C CA . LEU A 1 89 ? 10.679 4.051 12.323 1.00 93.50 89 LEU A CA 1
ATOM 688 C C . LEU A 1 89 ? 12.011 4.108 11.588 1.00 93.50 89 LEU A C 1
ATOM 690 O O . LEU A 1 89 ? 12.904 4.873 11.938 1.00 93.50 89 LEU A O 1
ATOM 694 N N . HIS A 1 90 ? 12.151 3.265 10.567 1.00 93.25 90 HIS A N 1
ATOM 695 C CA . HIS A 1 90 ? 13.393 3.133 9.828 1.00 93.25 90 HIS A CA 1
ATOM 696 C C . HIS A 1 90 ? 13.129 2.718 8.384 1.00 93.25 90 HIS A C 1
ATOM 698 O O . HIS A 1 90 ? 12.249 1.905 8.094 1.00 93.25 90 HIS A O 1
ATOM 704 N N . LYS A 1 91 ? 13.930 3.266 7.472 1.00 92.81 91 LYS A N 1
ATOM 705 C CA . LYS A 1 91 ? 13.939 2.917 6.055 1.00 92.81 91 LYS A CA 1
ATOM 706 C C . LYS A 1 91 ? 15.357 2.514 5.672 1.00 92.81 91 LYS A C 1
ATOM 708 O O . LYS A 1 91 ? 16.233 3.369 5.571 1.00 92.81 91 LYS A O 1
ATOM 713 N N . GLY A 1 92 ? 15.561 1.218 5.466 1.00 89.25 92 GLY A N 1
ATOM 714 C CA . GLY A 1 92 ? 16.808 0.667 4.948 1.00 89.25 92 GLY A CA 1
ATOM 715 C C . GLY A 1 92 ? 16.803 0.589 3.421 1.00 89.25 92 GLY A C 1
ATOM 716 O O . GLY A 1 92 ? 15.822 0.933 2.759 1.00 89.25 92 GLY A O 1
ATOM 717 N N . SER A 1 93 ? 17.891 0.075 2.843 1.00 87.19 93 SER A N 1
ATOM 718 C CA . SER A 1 93 ? 18.019 -0.089 1.384 1.00 87.19 93 SER A CA 1
ATOM 719 C C . SER A 1 93 ? 17.007 -1.077 0.795 1.00 87.19 93 SER A C 1
ATOM 721 O O . SER A 1 93 ? 16.613 -0.932 -0.358 1.00 87.19 93 SER A O 1
ATOM 723 N N . PHE A 1 94 ? 16.589 -2.075 1.584 1.00 88.00 94 PHE A N 1
ATOM 724 C CA . PHE A 1 94 ? 15.669 -3.150 1.178 1.00 88.00 94 PHE A CA 1
ATOM 725 C C . PHE A 1 94 ? 14.700 -3.552 2.303 1.00 88.00 94 PHE A C 1
ATOM 727 O O . PHE A 1 94 ? 14.211 -4.684 2.346 1.00 88.00 94 PHE A O 1
ATOM 734 N N . SER A 1 95 ? 14.471 -2.648 3.255 1.00 90.12 95 SER A N 1
ATOM 735 C CA . SER A 1 95 ? 13.636 -2.890 4.430 1.00 90.12 95 SER A CA 1
ATOM 736 C C . SER A 1 95 ? 12.898 -1.623 4.848 1.00 90.12 95 SER A C 1
ATOM 738 O O . SER A 1 95 ? 13.391 -0.505 4.683 1.00 90.12 95 SER A O 1
ATOM 740 N N . VAL A 1 96 ? 11.702 -1.812 5.400 1.00 93.44 96 VAL A N 1
ATOM 741 C CA . VAL A 1 96 ? 10.915 -0.753 6.036 1.00 93.44 96 VAL A CA 1
ATOM 742 C C . VAL A 1 96 ? 10.462 -1.264 7.396 1.00 93.44 96 VAL A C 1
ATOM 744 O O . VAL A 1 96 ? 9.947 -2.379 7.500 1.00 93.44 96 VAL A O 1
ATOM 747 N N . SER A 1 97 ? 10.650 -0.432 8.413 1.00 9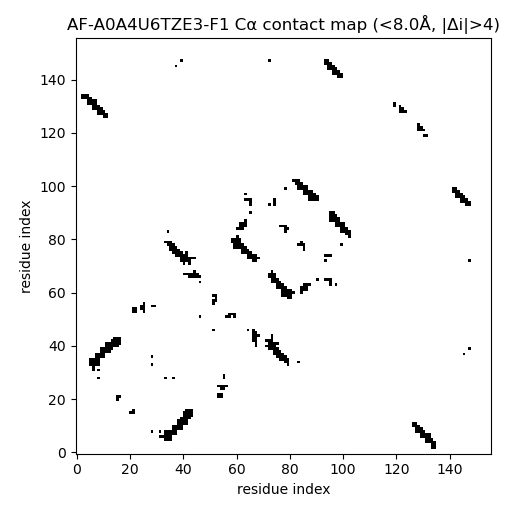2.62 97 SER A N 1
ATOM 748 C CA . SER A 1 97 ? 10.226 -0.678 9.787 1.00 92.62 97 SER A CA 1
ATOM 749 C C . SER A 1 97 ? 9.205 0.376 10.179 1.00 92.62 97 SER A C 1
ATOM 751 O O . SER A 1 97 ? 9.444 1.574 9.993 1.00 92.62 97 SER A O 1
ATOM 753 N N . ILE A 1 98 ? 8.079 -0.062 10.736 1.00 93.81 98 ILE A N 1
ATOM 754 C CA . ILE A 1 98 ? 7.031 0.826 11.239 1.00 93.81 98 ILE A CA 1
ATOM 755 C C . ILE A 1 98 ? 6.661 0.490 12.684 1.00 93.81 98 ILE A C 1
ATOM 757 O O . ILE A 1 98 ? 6.790 -0.655 13.118 1.00 93.81 98 ILE A O 1
ATOM 761 N N . MET A 1 99 ? 6.149 1.492 13.389 1.00 91.94 99 MET A N 1
ATOM 762 C CA . MET A 1 99 ? 5.382 1.343 14.615 1.00 91.94 99 MET A CA 1
ATOM 763 C C . MET A 1 99 ? 3.899 1.471 14.280 1.00 91.94 99 MET A C 1
ATOM 765 O O . MET A 1 99 ? 3.510 2.330 13.489 1.00 91.94 99 MET A O 1
ATOM 769 N N . ILE A 1 100 ? 3.076 0.622 14.889 1.00 90.12 100 ILE A N 1
ATOM 770 C CA . ILE A 1 100 ? 1.620 0.740 14.810 1.00 90.12 100 ILE A CA 1
ATOM 771 C C . ILE A 1 100 ? 1.142 1.495 16.047 1.00 90.12 100 ILE A C 1
ATOM 773 O O . ILE A 1 100 ? 1.375 1.052 17.180 1.00 90.12 100 ILE A O 1
ATOM 777 N N . GLU A 1 101 ? 0.466 2.618 15.837 1.00 86.94 101 GLU A N 1
ATOM 778 C CA . GLU A 1 101 ? -0.201 3.345 16.911 1.00 86.94 101 GLU A CA 1
ATOM 779 C C . GLU A 1 101 ? -1.688 3.000 16.923 1.00 86.94 101 GLU A C 1
ATOM 781 O O . GLU A 1 101 ? -2.350 2.932 15.882 1.00 86.94 101 GLU A O 1
ATOM 786 N N . GLN A 1 102 ? -2.202 2.766 18.129 1.00 75.19 102 GLN A N 1
ATOM 787 C CA . GLN A 1 102 ? -3.635 2.649 18.367 1.00 75.19 102 GLN A CA 1
ATOM 788 C C . GLN A 1 10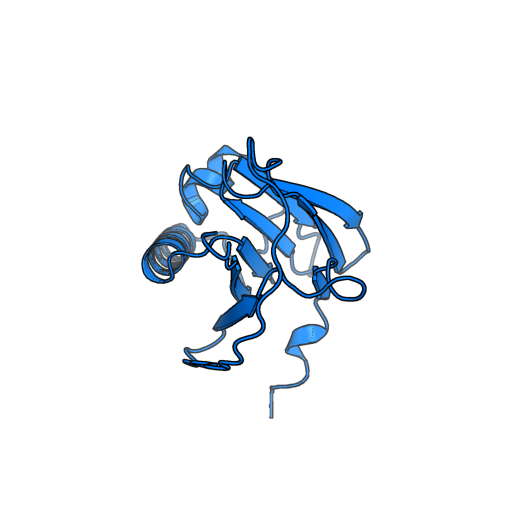2 ? -4.135 4.030 18.796 1.00 75.19 102 GLN A C 1
ATOM 790 O O . GLN A 1 102 ? -3.461 4.674 19.608 1.00 75.19 102 GLN A O 1
ATOM 795 N N . PRO A 1 103 ? -5.299 4.497 18.317 1.00 66.06 103 PRO A N 1
ATOM 796 C CA . PRO A 1 103 ? -5.942 5.640 18.944 1.00 66.06 103 PRO A CA 1
ATOM 797 C C . PRO A 1 103 ? -6.211 5.284 20.413 1.00 66.06 103 PRO A C 1
ATOM 799 O O . PRO A 1 103 ? -6.741 4.210 20.705 1.00 66.06 103 PRO A O 1
ATOM 802 N N . ALA A 1 104 ? -5.802 6.155 21.340 1.00 55.84 104 ALA A N 1
ATOM 803 C CA . ALA A 1 104 ? -6.015 5.934 22.766 1.00 55.84 104 ALA A CA 1
ATOM 804 C C . ALA A 1 104 ? -7.500 5.644 23.027 1.00 55.84 104 ALA A C 1
ATOM 806 O O . ALA A 1 104 ? -8.374 6.396 22.587 1.00 55.84 104 ALA A O 1
ATOM 807 N N . CYS A 1 105 ? -7.792 4.544 23.722 1.00 48.56 105 CYS A N 1
ATOM 808 C CA . CYS A 1 105 ? -9.149 4.250 24.150 1.00 48.56 105 CYS A CA 1
ATOM 809 C C . CYS A 1 105 ? -9.620 5.365 25.094 1.00 48.56 105 CYS A C 1
ATOM 811 O O . CYS A 1 105 ? -9.054 5.586 26.164 1.00 48.56 105 CYS A O 1
ATOM 813 N N . ILE A 1 106 ? -10.666 6.091 24.699 1.00 44.00 106 ILE A N 1
ATOM 814 C CA . ILE A 1 106 ? -11.366 6.998 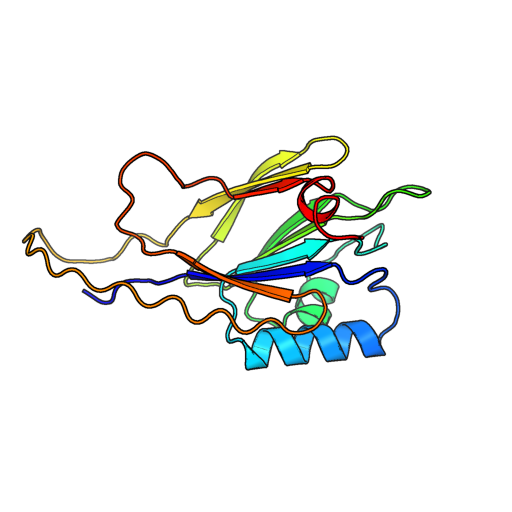25.607 1.00 44.00 106 ILE A CA 1
ATOM 815 C C . ILE A 1 106 ? -12.235 6.116 26.514 1.00 44.00 106 ILE A C 1
ATOM 817 O O . ILE A 1 106 ? -13.378 5.819 26.182 1.00 44.00 106 ILE A O 1
ATOM 821 N N . GLY A 1 107 ? -11.676 5.672 27.645 1.00 41.06 107 GLY A N 1
ATOM 822 C CA . GLY A 1 107 ? -12.453 5.195 28.792 1.00 41.06 107 GLY A CA 1
ATOM 823 C C . GLY A 1 107 ? -12.192 3.766 29.294 1.00 41.06 107 GLY A C 1
ATOM 824 O O . GLY A 1 107 ? -12.249 2.798 28.543 1.00 41.06 107 GLY A O 1
ATOM 825 N N . ALA A 1 108 ? -12.074 3.702 30.625 1.00 35.28 108 ALA A N 1
ATOM 826 C CA . ALA A 1 108 ? -12.333 2.598 31.556 1.00 35.28 108 ALA A CA 1
ATOM 827 C C . ALA A 1 108 ? -11.161 1.720 32.051 1.00 35.28 108 ALA A C 1
ATOM 829 O O . ALA A 1 108 ? -10.388 1.118 31.313 1.00 35.28 108 ALA A O 1
ATOM 830 N N . SER A 1 109 ? -11.118 1.698 33.381 1.00 38.84 109 SER A N 1
ATOM 831 C CA . SER A 1 109 ? -10.201 1.143 34.370 1.00 38.84 109 SER A CA 1
ATOM 832 C C . SER A 1 109 ? -10.035 -0.381 34.365 1.00 38.84 109 SER A C 1
ATOM 834 O O . SER A 1 109 ? -10.932 -1.127 33.983 1.00 38.84 109 SER A O 1
ATOM 836 N N . GLN A 1 110 ? -8.858 -0.788 34.851 1.00 40.91 110 GLN A N 1
ATOM 837 C CA . GLN A 1 110 ? -8.404 -2.131 35.221 1.00 40.91 110 GLN A CA 1
ATOM 838 C C . GLN A 1 110 ? -9.496 -3.081 35.738 1.00 40.91 110 GLN A C 1
ATOM 840 O O . GLN A 1 110 ? -10.104 -2.790 36.760 1.00 40.91 110 GLN A O 1
ATOM 845 N N . GLU A 1 111 ? -9.583 -4.278 35.146 1.00 31.47 111 GLU A N 1
ATOM 846 C CA . GLU A 1 111 ? -9.555 -5.534 35.909 1.00 31.47 111 GLU A CA 1
ATOM 847 C C . GLU A 1 111 ? -9.116 -6.700 35.003 1.00 31.47 111 GLU A C 1
ATOM 849 O O . GLU A 1 111 ? -9.618 -6.883 33.895 1.00 31.47 111 GLU A O 1
ATOM 854 N N . TYR A 1 112 ? -8.093 -7.433 35.447 1.00 32.03 112 TYR A N 1
ATOM 855 C CA . TYR A 1 112 ? -7.409 -8.508 34.726 1.00 32.03 112 TYR A CA 1
ATOM 856 C C . TYR A 1 112 ? -8.094 -9.846 35.018 1.00 32.03 112 TYR A C 1
ATOM 858 O O . TYR A 1 112 ? -8.145 -10.269 36.171 1.00 32.03 112 TYR A O 1
ATOM 866 N N . THR A 1 113 ? -8.576 -10.539 33.985 1.00 31.19 113 THR A N 1
ATOM 867 C CA . THR A 1 113 ? -8.947 -11.960 34.072 1.00 31.19 113 THR A CA 1
ATOM 868 C C . THR A 1 113 ? -8.477 -12.708 32.824 1.00 31.19 113 THR A C 1
ATOM 870 O O . THR A 1 113 ? -8.815 -12.366 31.693 1.00 31.19 113 THR A O 1
ATOM 873 N N . ASP A 1 114 ? -7.622 -13.702 33.066 1.00 34.50 114 ASP A N 1
ATOM 874 C CA . ASP A 1 114 ? -6.940 -14.551 32.090 1.00 34.50 114 ASP A CA 1
ATOM 875 C C . ASP A 1 114 ? -7.867 -15.657 31.574 1.00 34.50 114 ASP A C 1
ATOM 877 O O . ASP A 1 114 ? -8.253 -16.554 32.327 1.00 34.50 114 ASP A O 1
ATOM 881 N N . HIS A 1 115 ? -8.167 -15.628 30.273 1.00 35.22 115 HIS A N 1
ATOM 882 C CA . HIS A 1 115 ? -8.728 -16.770 29.560 1.00 35.22 115 HIS A CA 1
ATOM 883 C C . HIS A 1 115 ? -7.977 -16.997 28.239 1.00 35.22 115 HIS A C 1
ATOM 885 O O . HIS A 1 115 ? -8.184 -16.311 27.238 1.00 35.22 115 HIS A O 1
ATOM 891 N N . ARG A 1 116 ? -7.101 -18.012 28.241 1.00 40.62 116 ARG A N 1
ATOM 892 C CA . ARG A 1 116 ? -6.487 -18.618 27.049 1.00 40.62 116 ARG A CA 1
ATOM 893 C C . ARG A 1 116 ? -7.534 -18.968 25.989 1.00 40.62 116 ARG A C 1
ATOM 895 O O . ARG A 1 116 ? -8.414 -19.778 26.264 1.00 40.62 116 ARG A O 1
ATOM 902 N N . GLN A 1 117 ? -7.308 -18.538 24.745 1.00 34.94 117 GLN A N 1
ATOM 903 C CA . GLN A 1 117 ? -7.655 -19.328 23.558 1.00 34.94 117 GLN A CA 1
ATOM 904 C C . GLN A 1 117 ? -6.818 -18.915 22.338 1.00 34.94 117 GLN A C 1
ATOM 906 O O . GLN A 1 117 ? -6.831 -17.774 21.885 1.00 34.94 117 GLN A O 1
ATOM 911 N N . THR A 1 118 ? -6.072 -19.882 21.810 1.00 33.59 118 THR A N 1
ATOM 912 C CA . THR A 1 118 ? -5.338 -19.828 20.547 1.00 33.59 118 THR A CA 1
ATOM 913 C C . THR A 1 118 ? -6.219 -20.400 19.434 1.00 33.59 118 THR A C 1
ATOM 915 O O . THR A 1 118 ? -6.734 -21.509 19.549 1.00 33.59 118 THR A O 1
ATOM 918 N N . SER A 1 119 ? -6.384 -19.672 18.327 1.00 32.41 119 SER A N 1
ATOM 919 C CA . SER A 1 119 ? -6.879 -20.257 17.075 1.00 32.41 119 SER A CA 1
ATOM 920 C C . SER A 1 119 ? -6.254 -19.552 15.873 1.00 32.41 119 SER A C 1
ATOM 922 O O . SER A 1 119 ? -6.672 -18.480 15.440 1.00 32.41 119 SER A O 1
ATOM 924 N N . THR A 1 120 ? -5.195 -20.161 15.350 1.00 33.12 120 THR A N 1
ATOM 925 C CA . THR A 1 120 ? -4.536 -19.821 14.091 1.00 33.12 120 THR A CA 1
ATOM 926 C C . THR A 1 120 ? -5.259 -20.541 12.952 1.00 33.12 120 THR A C 1
ATOM 928 O O . THR A 1 120 ? -5.072 -21.738 12.752 1.00 33.12 120 THR A O 1
ATOM 931 N N . ARG A 1 121 ? -6.065 -19.827 12.156 1.00 30.95 121 ARG A N 1
ATOM 932 C CA . ARG A 1 121 ? -6.482 -20.311 10.828 1.00 30.95 121 ARG A CA 1
ATOM 933 C C . ARG A 1 121 ? -5.530 -19.750 9.781 1.00 30.95 121 ARG A C 1
ATOM 935 O O . ARG A 1 121 ? -5.690 -18.634 9.308 1.00 30.95 121 ARG A O 1
ATOM 942 N N . SER A 1 122 ? -4.527 -20.552 9.443 1.00 32.09 122 SER A N 1
ATOM 943 C CA . SER A 1 122 ? -3.711 -20.354 8.249 1.00 32.09 122 SER A CA 1
ATOM 944 C C . SER A 1 122 ? -4.479 -20.906 7.051 1.00 32.09 122 SER A C 1
ATOM 946 O O . SER A 1 122 ? -4.679 -22.115 6.944 1.00 32.09 122 SER A O 1
ATOM 948 N N . SER A 1 123 ? -4.936 -20.034 6.156 1.00 32.78 123 SER A N 1
ATOM 949 C CA . SER A 1 123 ? -5.332 -20.430 4.804 1.00 32.78 123 SER A CA 1
ATOM 950 C C . SER A 1 123 ? -4.282 -19.909 3.831 1.00 32.78 123 SER A C 1
ATOM 952 O O . SER A 1 123 ? -4.216 -18.712 3.561 1.00 32.78 123 SER A O 1
ATOM 954 N N . SER A 1 124 ? -3.442 -20.818 3.338 1.00 31.27 124 SER A N 1
ATOM 955 C CA . SER A 1 124 ? -2.432 -20.534 2.321 1.00 31.27 124 SER A CA 1
ATOM 956 C C . SER A 1 124 ? -3.095 -20.455 0.948 1.00 31.27 124 SER A C 1
ATOM 958 O O . SER A 1 124 ? -3.475 -21.481 0.388 1.00 31.27 124 SER A O 1
ATOM 960 N N . TRP A 1 125 ? -3.164 -19.254 0.382 1.00 37.03 125 TRP A N 1
ATOM 961 C CA . TRP A 1 125 ? -3.409 -19.038 -1.044 1.00 37.03 125 TRP A CA 1
ATOM 962 C C . TRP A 1 125 ? -2.135 -18.470 -1.671 1.00 37.03 125 TRP A C 1
ATOM 964 O O . TRP A 1 125 ? -1.417 -17.718 -1.013 1.00 37.03 125 TRP A O 1
ATOM 974 N N . MET A 1 126 ? -1.818 -18.887 -2.903 1.00 36.19 126 MET A N 1
ATOM 975 C CA . MET A 1 126 ? -0.520 -18.674 -3.565 1.00 36.19 126 MET A CA 1
ATOM 976 C C . MET A 1 126 ? 0.067 -17.266 -3.319 1.00 36.19 126 MET A C 1
ATOM 978 O O . MET A 1 126 ? -0.335 -16.296 -3.953 1.00 36.19 126 MET A O 1
ATOM 982 N N . GLY A 1 127 ? 1.045 -17.171 -2.407 1.00 49.66 127 GLY A N 1
ATOM 983 C CA . GLY A 1 127 ? 1.831 -15.957 -2.136 1.00 49.66 127 GLY A CA 1
ATOM 984 C C . GLY A 1 127 ? 1.324 -15.007 -1.037 1.00 49.66 127 GLY A C 1
ATOM 985 O O . GLY A 1 127 ? 1.948 -13.964 -0.843 1.00 49.66 127 GLY A O 1
ATOM 986 N N . CYS A 1 128 ? 0.249 -15.347 -0.317 1.00 43.09 128 CYS A N 1
ATOM 987 C CA . CYS A 1 128 ? -0.370 -14.510 0.716 1.00 43.09 128 CYS A CA 1
ATOM 988 C C . CYS A 1 128 ? -0.291 -15.172 2.105 1.00 43.09 128 CYS A C 1
ATOM 990 O O . CYS A 1 128 ? -0.740 -16.306 2.279 1.00 43.09 128 CYS A O 1
ATOM 992 N N . ILE A 1 129 ? 0.241 -14.454 3.102 1.00 61.06 129 ILE A N 1
ATOM 993 C CA . ILE A 1 129 ? 0.202 -14.863 4.516 1.00 61.06 129 ILE A CA 1
ATOM 994 C C . ILE A 1 129 ? -0.722 -13.899 5.257 1.00 61.06 129 ILE A C 1
ATOM 996 O O . ILE A 1 129 ? -0.456 -12.698 5.302 1.00 61.06 129 ILE A O 1
ATOM 1000 N N . GLN A 1 130 ? -1.790 -14.441 5.845 1.00 48.53 130 GLN A N 1
ATOM 1001 C CA . GLN A 1 130 ? -2.655 -13.709 6.764 1.00 48.53 130 GLN A CA 1
ATOM 1002 C C . GLN A 1 130 ? -2.314 -14.116 8.196 1.00 48.53 130 GLN A C 1
ATOM 1004 O O . GLN A 1 130 ? -2.325 -15.304 8.527 1.00 48.53 130 GLN A O 1
ATOM 1009 N N . SER A 1 131 ? -1.984 -13.139 9.036 1.00 56.41 131 SER A N 1
ATOM 1010 C CA . SER A 1 131 ? -1.690 -13.362 10.451 1.00 56.41 131 SER A CA 1
ATOM 1011 C C . SER A 1 131 ? -2.543 -12.464 11.339 1.00 56.41 131 SER A C 1
ATOM 1013 O O . SER A 1 131 ? -3.035 -11.414 10.922 1.00 56.41 131 SER A O 1
ATOM 1015 N N . LYS A 1 132 ? -2.747 -12.935 12.569 1.00 46.81 132 LYS A N 1
ATOM 1016 C CA . LYS A 1 132 ? -3.645 -12.354 13.558 1.00 46.81 132 LYS A CA 1
ATOM 1017 C C . LYS A 1 132 ? -2.814 -12.016 14.799 1.00 46.81 132 LYS A C 1
ATOM 1019 O O . LYS A 1 132 ? -2.257 -12.937 15.396 1.00 46.81 132 LYS A O 1
ATOM 1024 N N . ILE A 1 133 ? -2.639 -10.731 15.128 1.00 53.72 133 ILE A N 1
ATOM 1025 C CA . ILE A 1 133 ? -1.824 -10.303 16.285 1.00 53.72 133 ILE A CA 1
ATOM 1026 C C . ILE A 1 133 ? -2.738 -9.862 17.442 1.00 53.72 133 ILE A C 1
ATOM 1028 O O . ILE A 1 133 ? -3.437 -8.855 17.295 1.00 53.72 133 ILE A O 1
ATOM 1032 N N . PRO A 1 134 ? -2.713 -10.562 18.597 1.00 44.72 134 PRO A N 1
ATOM 1033 C CA . PRO A 1 134 ? -3.418 -10.135 19.801 1.00 44.72 134 PRO A CA 1
ATOM 1034 C C . PRO A 1 134 ? -2.667 -9.000 20.518 1.00 44.72 134 PRO A C 1
ATOM 1036 O O . PRO A 1 134 ? -1.447 -9.032 20.668 1.00 44.72 134 PRO A O 1
ATOM 1039 N N . SER A 1 135 ? -3.406 -8.006 21.012 1.00 45.69 135 SER A N 1
ATOM 1040 C CA . SER A 1 135 ? -2.860 -6.790 21.637 1.00 45.69 135 SER A CA 1
ATOM 1041 C C . SER A 1 135 ? -2.239 -6.966 23.038 1.00 45.69 135 SER A C 1
ATOM 1043 O O . SER A 1 135 ? -1.606 -6.035 23.524 1.00 45.69 135 SER A O 1
ATOM 1045 N N . HIS A 1 136 ? -2.342 -8.137 23.685 1.00 41.66 136 HIS A N 1
ATOM 1046 C CA . HIS A 1 136 ? -1.813 -8.369 25.047 1.00 41.66 136 HIS A CA 1
ATOM 1047 C C . HIS A 1 136 ? -0.306 -8.692 25.138 1.00 41.66 136 HIS A C 1
ATOM 1049 O O . HIS A 1 136 ? 0.188 -9.021 26.217 1.00 41.66 136 HIS A O 1
ATOM 1055 N N . ALA A 1 137 ? 0.466 -8.558 24.055 1.00 40.31 137 ALA A N 1
ATOM 1056 C CA . ALA A 1 137 ? 1.923 -8.692 24.108 1.00 40.31 137 ALA A CA 1
ATOM 1057 C C . ALA A 1 137 ? 2.573 -7.431 24.713 1.00 40.31 137 ALA A C 1
ATOM 1059 O O . ALA A 1 137 ? 3.209 -6.638 24.018 1.00 40.31 137 ALA A O 1
ATOM 1060 N N . HIS A 1 138 ? 2.420 -7.234 26.025 1.00 33.78 138 HIS A N 1
ATOM 1061 C CA . HIS A 1 138 ? 3.223 -6.262 26.759 1.00 33.78 138 HIS A CA 1
ATOM 1062 C C . HIS A 1 138 ? 4.699 -6.671 26.663 1.00 33.78 138 HIS A C 1
ATOM 1064 O O . HIS A 1 138 ? 5.146 -7.613 27.310 1.00 33.78 138 HIS A O 1
ATOM 1070 N N . GLY A 1 139 ? 5.449 -5.958 25.822 1.00 38.75 139 GLY A N 1
ATOM 1071 C CA . GLY A 1 139 ? 6.899 -5.845 25.942 1.00 38.75 139 GLY A CA 1
ATOM 1072 C C . GLY A 1 139 ? 7.748 -6.268 24.746 1.00 38.75 139 GLY A C 1
ATOM 1073 O O . GLY A 1 139 ? 8.870 -5.789 24.688 1.00 38.75 139 GLY A O 1
ATOM 1074 N N . TRP A 1 140 ? 7.287 -7.102 23.801 1.00 3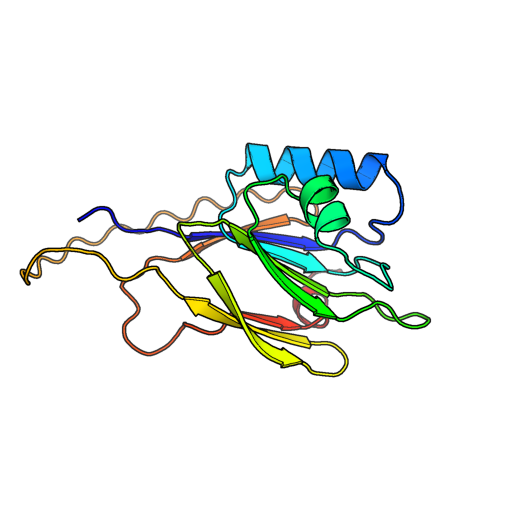7.94 140 TRP A N 1
ATOM 1075 C CA . TRP A 1 140 ? 8.239 -7.712 22.844 1.00 37.94 140 TRP A CA 1
ATOM 1076 C C . TRP A 1 140 ? 7.812 -7.882 21.379 1.00 37.94 140 TRP A C 1
ATOM 1078 O O . TRP A 1 140 ? 8.572 -8.493 20.646 1.00 37.94 140 TRP A O 1
ATOM 1088 N N . TRP A 1 141 ? 6.693 -7.323 20.892 1.00 38.66 141 TRP A N 1
ATOM 1089 C CA . TRP A 1 141 ? 6.399 -7.304 19.439 1.00 38.66 141 TRP A CA 1
ATOM 1090 C C . TRP A 1 141 ? 5.528 -6.098 19.036 1.00 38.66 141 TRP A C 1
ATOM 1092 O O . TRP A 1 141 ? 4.314 -6.218 18.895 1.00 38.66 141 TRP A O 1
ATOM 1102 N N . ARG A 1 142 ? 6.137 -4.912 18.864 1.00 46.81 142 ARG A N 1
ATOM 1103 C CA . ARG A 1 142 ? 5.481 -3.716 18.270 1.00 46.81 142 ARG A CA 1
ATOM 1104 C C . ARG A 1 142 ? 6.081 -3.288 16.928 1.00 46.81 142 ARG A C 1
ATOM 1106 O O . ARG A 1 142 ? 5.627 -2.313 16.335 1.00 46.81 142 ARG A O 1
ATOM 1113 N N . GLU A 1 143 ? 7.080 -4.021 16.452 1.00 42.66 143 GLU A N 1
ATOM 1114 C CA . GLU A 1 143 ? 7.810 -3.716 15.229 1.00 42.66 143 GLU A CA 1
ATOM 1115 C C . GLU A 1 143 ? 7.509 -4.792 14.193 1.00 42.66 143 GLU A C 1
ATOM 1117 O O . GLU A 1 143 ? 7.811 -5.971 14.385 1.00 42.66 143 GLU A O 1
ATOM 1122 N N . ILE A 1 144 ? 6.899 -4.389 13.082 1.00 55.03 144 ILE A N 1
ATOM 1123 C CA . ILE A 1 144 ? 6.804 -5.244 11.904 1.00 55.03 144 ILE A CA 1
ATOM 1124 C C . ILE A 1 144 ? 7.998 -4.900 11.020 1.00 55.03 144 ILE A C 1
ATOM 1126 O O . ILE A 1 144 ? 8.033 -3.846 10.384 1.00 55.03 144 ILE A O 1
ATOM 1130 N N . LEU A 1 145 ? 8.984 -5.797 10.999 1.00 44.06 145 LEU A N 1
ATOM 1131 C CA . LEU A 1 145 ? 10.093 -5.751 10.054 1.00 44.06 145 LEU A CA 1
ATOM 1132 C C . LEU A 1 145 ? 9.721 -6.556 8.818 1.00 44.06 145 LEU A C 1
ATOM 1134 O O . LEU A 1 145 ? 9.594 -7.779 8.874 1.00 44.06 145 LEU A O 1
ATOM 1138 N N . ILE A 1 146 ? 9.576 -5.873 7.687 1.00 57.59 146 ILE A N 1
ATOM 1139 C CA . ILE A 1 146 ? 9.418 -6.533 6.395 1.00 57.59 146 ILE A CA 1
ATOM 1140 C C . ILE A 1 146 ? 10.673 -6.271 5.582 1.00 57.59 146 ILE A C 1
ATOM 1142 O O . ILE A 1 146 ? 10.895 -5.180 5.056 1.00 57.59 146 ILE A O 1
ATOM 1146 N N . SER A 1 147 ? 11.495 -7.308 5.493 1.00 52.28 147 S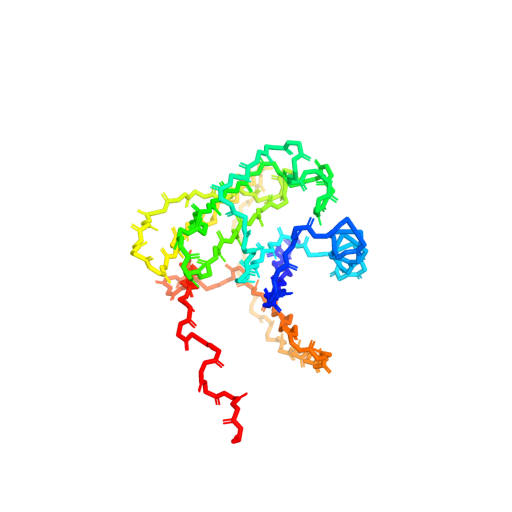ER A N 1
ATOM 1147 C CA . SER A 1 147 ? 12.686 -7.342 4.652 1.00 52.28 147 SER A CA 1
ATOM 1148 C C . SER A 1 147 ? 12.372 -8.095 3.364 1.00 52.28 147 SER A C 1
ATOM 1150 O O . SER A 1 147 ? 11.691 -9.123 3.402 1.00 52.28 147 SER A O 1
ATOM 1152 N N . SER A 1 148 ? 12.934 -7.665 2.231 1.00 51.75 148 SER A N 1
ATOM 1153 C CA . SER A 1 148 ? 12.854 -8.435 0.973 1.00 51.75 148 SER A CA 1
ATOM 1154 C C . SER A 1 148 ? 13.407 -9.866 1.106 1.00 51.75 148 SER A C 1
ATOM 1156 O O . SER A 1 148 ? 13.058 -10.744 0.324 1.00 51.75 148 SER A O 1
ATOM 1158 N N . LEU A 1 149 ? 14.226 -10.130 2.132 1.00 43.53 149 LEU A N 1
ATOM 1159 C CA . LEU A 1 149 ? 14.786 -11.449 2.434 1.00 43.53 149 LEU A CA 1
ATOM 1160 C C . LEU A 1 149 ? 13.765 -12.446 3.031 1.00 43.53 149 LEU A C 1
ATOM 1162 O O . LEU A 1 149 ? 13.989 -13.650 2.955 1.00 43.53 149 LEU A O 1
ATOM 1166 N N . MET A 1 150 ? 12.629 -11.990 3.583 1.00 42.97 150 MET A N 1
ATOM 1167 C CA . MET A 1 150 ? 11.664 -12.864 4.284 1.00 42.97 150 MET A CA 1
ATOM 1168 C C . MET A 1 150 ? 10.927 -13.873 3.382 1.00 42.97 150 MET A C 1
ATOM 1170 O O . MET A 1 150 ? 10.212 -14.729 3.892 1.00 42.97 150 MET A O 1
ATOM 1174 N N . LEU A 1 151 ? 11.101 -13.806 2.059 1.00 43.66 151 LEU A N 1
ATOM 1175 C CA . LEU A 1 151 ? 10.491 -14.742 1.106 1.00 43.66 151 LEU A CA 1
ATOM 1176 C C . LEU A 1 151 ? 11.494 -15.668 0.403 1.00 43.66 151 LEU A C 1
ATOM 1178 O O . LEU A 1 151 ? 11.083 -16.488 -0.416 1.00 43.66 151 LEU A O 1
ATOM 1182 N N . LEU A 1 152 ? 12.785 -15.605 0.748 1.00 35.28 152 LEU A N 1
ATOM 1183 C CA . LEU A 1 152 ? 13.796 -16.505 0.181 1.00 35.28 152 LEU A CA 1
ATOM 1184 C C . LEU A 1 152 ? 13.856 -17.887 0.862 1.00 35.28 152 LEU A C 1
ATOM 1186 O O . LEU A 1 152 ? 14.583 -18.750 0.392 1.00 35.28 152 LEU A O 1
ATOM 1190 N N . THR A 1 153 ? 13.061 -18.152 1.908 1.00 37.06 153 THR A N 1
ATOM 1191 C CA . THR A 1 153 ? 13.040 -19.461 2.599 1.00 37.06 153 THR A CA 1
ATOM 1192 C C . THR A 1 153 ? 11.932 -20.419 2.151 1.00 37.06 153 THR A C 1
ATOM 1194 O O . THR A 1 153 ? 11.784 -21.493 2.731 1.00 37.06 153 THR A O 1
ATOM 1197 N N . ARG A 1 154 ? 11.166 -20.102 1.099 1.00 36.47 154 ARG A N 1
ATOM 1198 C CA . ARG A 1 154 ? 10.263 -21.075 0.453 1.00 36.47 154 ARG A CA 1
ATOM 1199 C C . ARG A 1 154 ? 10.262 -20.936 -1.064 1.00 36.47 154 ARG A C 1
ATOM 1201 O O . ARG A 1 154 ? 9.261 -20.562 -1.665 1.00 36.47 154 ARG A O 1
ATOM 1208 N N . THR A 1 155 ? 11.385 -21.276 -1.678 1.00 30.30 155 THR A N 1
ATOM 1209 C CA . THR A 1 155 ? 11.376 -21.832 -3.035 1.00 30.30 155 THR A CA 1
ATOM 1210 C C . THR A 1 155 ? 12.279 -23.059 -2.990 1.00 30.30 155 THR A C 1
ATOM 1212 O O . THR A 1 155 ? 13.404 -22.949 -2.510 1.00 30.30 155 THR A O 1
ATOM 1215 N N . ILE A 1 156 ? 11.713 -24.215 -3.349 1.00 37.38 156 ILE A N 1
ATOM 1216 C CA . ILE A 1 156 ? 12.432 -25.475 -3.592 1.00 37.38 156 ILE A CA 1
ATOM 1217 C C . ILE A 1 156 ? 13.506 -25.237 -4.653 1.00 37.38 156 ILE A C 1
ATOM 1219 O O . ILE A 1 156 ? 13.207 -24.458 -5.589 1.00 37.38 156 ILE A O 1
#

pLDDT: mean 72.7, std 24.35, range [30.3, 96.62]

Solvent-accessible surface area (backbone atoms only — not comparable to full-atom values): 9410 Å² total; per-residue (Å²): 130,86,78,68,62,45,33,34,38,38,36,62,59,78,46,50,78,48,65,73,51,24,51,52,45,21,51,48,39,59,75,66,61,46,38,30,41,36,38,32,30,32,55,38,64,74,86,48,74,68,52,45,34,59,33,61,31,82,51,54,75,27,62,46,75,45,56,23,58,91,88,45,58,8,39,40,39,37,14,27,44,83,70,29,37,44,44,78,74,46,77,57,99,63,34,47,31,35,39,72,45,64,65,80,80,90,76,87,80,92,83,92,79,93,75,94,82,90,82,86,79,78,70,85,49,99,65,41,51,63,48,76,50,70,75,83,61,87,85,82,75,67,66,57,76,54,47,75,68,78,65,70,84,76,69,135

Nearest PDB structures (foldseek):
  7n94-assembly2_B  TM=7.528E-01  e=1.053E-05  Homo sapiens
  2v0r-assembly2_B  TM=7.656E-01  e=1.868E-05  Homo sapiens
  7n8k-assembly2_B  TM=7.662E-01  e=2.915E-05  Homo sapiens
  8ka3-assembly1_A  TM=6.932E-01  e=2.095E-04  Arabidopsis thaliana
  8ka4-assembly3_C  TM=7.186E-01  e=1.710E-03  Arabidopsis thaliana

Sequence (156 aa):
MDQQNYDILVWNTRRLNARCRRDNLCEVVNRCNATIVCIQETKLSVISPFLINEILGTRFSSFAYLPSIGTSGGILIACRGPESSCVMLHKGSFSVSIMIEQPACIGASQEYTDHRQTSTRSSSWMGCIQSKIPSHAHGWWREILISSLMLLTRTI

Radius of gyration: 16.35 Å; Cα contacts (8 Å, |Δi|>4): 282; chains: 1; bounding box: 31×34×50 Å

Secondary structure (DSSP, 8-state):
-----EEEEEEE-S---SHHHHHHHHHHHHHTT-SEEEEE----S---HHHHHHHH-TTEEEEEEE---TTPPPEEEEEETTT-EEEEEEE-SSEEEEEEEPPPP-------------------BTTEEEEEE-TT-TTT--EEEEEGGGGTTS--

Organism: Setaria viridis (NCBI:txid4556)